Protein AF-A0A4U7D6E0-F1 (afdb_monomer_lite)

Structure (mmCIF, N/CA/C/O backbone):
data_AF-A0A4U7D6E0-F1
#
_entry.id   AF-A0A4U7D6E0-F1
#
loop_
_atom_site.group_PDB
_atom_site.id
_atom_site.type_symbol
_atom_site.label_atom_id
_atom_site.label_alt_id
_atom_site.label_comp_id
_atom_site.label_asym_id
_atom_site.label_entity_id
_atom_site.label_seq_id
_atom_site.pdbx_PDB_ins_code
_atom_site.Cartn_x
_atom_site.Cartn_y
_atom_site.Cartn_z
_atom_site.occupancy
_atom_site.B_iso_or_equiv
_atom_site.auth_seq_id
_atom_site.auth_comp_id
_atom_site.auth_asym_id
_atom_site.auth_atom_id
_atom_site.pdbx_PDB_model_num
ATOM 1 N N . ILE A 1 1 ? -23.716 -15.399 5.742 1.00 67.38 1 ILE A N 1
ATOM 2 C CA . ILE A 1 1 ? -23.618 -14.531 6.941 1.00 67.38 1 ILE A CA 1
ATOM 3 C C . ILE A 1 1 ? -23.333 -13.125 6.434 1.00 67.38 1 ILE A C 1
ATOM 5 O O . ILE A 1 1 ? -22.378 -12.978 5.683 1.00 67.38 1 ILE A O 1
ATOM 9 N N . THR A 1 2 ? -24.168 -12.139 6.765 1.00 77.75 2 THR A N 1
ATOM 10 C CA . THR A 1 2 ? -23.969 -10.739 6.346 1.00 77.75 2 THR A CA 1
ATOM 11 C C . THR A 1 2 ? -23.309 -9.969 7.493 1.00 77.75 2 THR A C 1
ATOM 13 O O . THR A 1 2 ? -23.767 -10.114 8.629 1.00 77.75 2 THR A O 1
ATOM 16 N N . PRO A 1 3 ? -22.239 -9.191 7.249 1.00 83.38 3 PRO A N 1
ATOM 17 C CA . PRO A 1 3 ? -21.612 -8.382 8.292 1.00 83.38 3 PRO A CA 1
ATOM 18 C C . PRO A 1 3 ? -22.575 -7.312 8.829 1.00 83.38 3 PRO A C 1
ATOM 20 O O . PRO A 1 3 ? -23.486 -6.867 8.131 1.00 83.38 3 PRO A O 1
ATOM 23 N N . SER A 1 4 ? -22.383 -6.897 10.084 1.00 89.88 4 SER A N 1
ATOM 24 C CA . SER A 1 4 ? -23.201 -5.850 10.703 1.00 89.88 4 SER A CA 1
ATOM 25 C C . SER A 1 4 ? -22.846 -4.465 10.152 1.00 89.88 4 SER A C 1
ATOM 27 O O . SER A 1 4 ? -21.683 -4.183 9.865 1.00 89.88 4 SER A O 1
ATOM 29 N N . GLN A 1 5 ? -23.835 -3.570 10.054 1.00 85.50 5 GLN A N 1
ATOM 30 C CA . GLN A 1 5 ? -23.622 -2.193 9.576 1.00 85.50 5 GLN A CA 1
ATOM 31 C C . GLN A 1 5 ? -22.589 -1.446 10.426 1.00 85.50 5 GLN A C 1
ATOM 33 O O . GLN A 1 5 ? -21.661 -0.862 9.885 1.00 85.50 5 GLN A O 1
ATOM 38 N N . ARG A 1 6 ? -22.643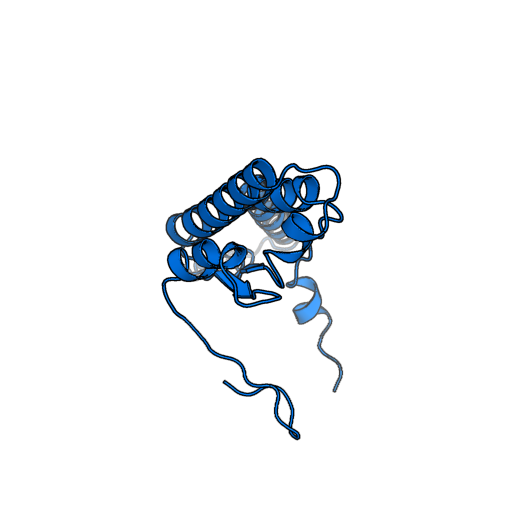 -1.611 11.754 1.00 82.38 6 ARG A N 1
ATOM 39 C CA . ARG A 1 6 ? -21.665 -1.026 12.683 1.00 82.38 6 ARG A CA 1
ATOM 40 C C . ARG A 1 6 ? -20.216 -1.441 12.391 1.00 82.38 6 ARG A C 1
ATOM 42 O O . ARG A 1 6 ? -19.300 -0.683 12.692 1.00 82.38 6 ARG A O 1
ATOM 49 N N . LEU A 1 7 ? -19.990 -2.650 11.869 1.00 84.62 7 LEU A N 1
ATOM 50 C CA . LEU A 1 7 ? -18.653 -3.089 11.466 1.00 84.62 7 LEU A CA 1
ATOM 51 C C . LEU A 1 7 ? -18.224 -2.401 10.168 1.00 84.62 7 LEU A C 1
ATOM 53 O O . LEU A 1 7 ? -17.089 -1.945 10.082 1.00 84.62 7 LEU A O 1
ATOM 57 N N . LEU A 1 8 ? -19.127 -2.297 9.191 1.00 87.00 8 LEU A N 1
ATOM 58 C CA . LEU A 1 8 ? -18.854 -1.638 7.913 1.00 87.00 8 LEU A CA 1
ATOM 59 C C . LEU A 1 8 ? -18.611 -0.132 8.071 1.00 87.00 8 LEU A C 1
ATOM 61 O O . LEU A 1 8 ? -17.707 0.393 7.432 1.00 87.00 8 LEU A O 1
ATOM 65 N N . ASP A 1 9 ? -19.334 0.540 8.970 1.00 85.94 9 ASP A N 1
ATOM 66 C CA . ASP A 1 9 ? -19.191 1.983 9.226 1.00 85.94 9 ASP A CA 1
ATOM 67 C C . ASP A 1 9 ? -17.802 2.374 9.761 1.00 85.94 9 ASP A C 1
ATOM 69 O O . ASP A 1 9 ? -17.406 3.536 9.691 1.00 85.94 9 ASP A O 1
ATOM 73 N N . ARG A 1 10 ? -17.047 1.403 10.290 1.00 85.25 10 ARG A N 1
ATOM 74 C CA . ARG A 1 10 ? -15.670 1.590 10.773 1.00 85.25 10 ARG A CA 1
ATOM 75 C C . ARG A 1 10 ? -14.618 1.382 9.680 1.00 85.25 10 ARG A C 1
ATOM 77 O O . ARG A 1 10 ? -13.437 1.606 9.936 1.00 85.25 10 ARG A O 1
ATOM 84 N N . ILE A 1 11 ? -15.017 0.925 8.491 1.00 90.31 11 ILE A N 1
ATOM 85 C CA . ILE A 1 11 ? -14.119 0.711 7.356 1.00 90.31 11 ILE A CA 1
ATOM 86 C C . ILE A 1 11 ? -14.165 1.955 6.476 1.00 90.31 11 ILE A C 1
ATOM 88 O O . ILE A 1 11 ? -15.122 2.197 5.742 1.00 90.31 11 ILE A O 1
ATOM 92 N N . HIS A 1 12 ? -13.096 2.738 6.530 1.00 91.50 12 HIS A N 1
ATOM 93 C CA . HIS A 1 12 ? -12.924 3.893 5.661 1.00 91.50 12 HIS A CA 1
ATOM 94 C C . HIS A 1 12 ? -12.143 3.486 4.412 1.00 91.50 12 HIS A C 1
ATOM 96 O O . HIS A 1 12 ? -11.071 2.892 4.508 1.00 91.50 12 HIS A O 1
ATOM 102 N N . VAL A 1 13 ? -12.685 3.809 3.237 1.00 94.00 13 VAL A N 1
ATOM 103 C CA . VAL A 1 13 ? -12.070 3.487 1.945 1.00 94.00 13 VAL A CA 1
ATOM 104 C C . VAL A 1 13 ? -11.724 4.778 1.218 1.00 94.00 13 VAL A C 1
ATOM 106 O O . VAL A 1 13 ? -12.581 5.637 1.021 1.00 94.00 13 VAL A O 1
ATOM 109 N N . ALA A 1 14 ? -10.474 4.879 0.778 1.00 94.81 14 ALA A N 1
ATOM 110 C CA . ALA A 1 14 ? -10.014 5.882 -0.170 1.00 94.81 14 ALA A CA 1
ATOM 111 C C . ALA A 1 14 ? -9.500 5.176 -1.429 1.00 94.81 14 ALA A C 1
ATOM 113 O O . ALA A 1 14 ? -8.983 4.061 -1.359 1.00 94.81 14 ALA A O 1
ATOM 114 N N . ARG A 1 15 ? -9.646 5.816 -2.591 1.00 93.75 15 ARG A N 1
ATOM 115 C CA . ARG A 1 15 ? -9.185 5.267 -3.869 1.00 93.75 15 ARG A CA 1
ATOM 116 C C . ARG A 1 15 ? -8.538 6.356 -4.711 1.00 93.75 15 ARG A C 1
ATOM 118 O O . ARG A 1 15 ? -9.167 7.373 -4.983 1.00 93.75 15 ARG A O 1
ATOM 125 N N . GLY A 1 16 ? -7.314 6.097 -5.163 1.00 92.06 16 GLY A N 1
ATOM 126 C CA . GLY A 1 16 ? -6.694 6.824 -6.266 1.00 92.06 16 GLY A CA 1
ATOM 127 C C . GLY A 1 16 ? -6.885 6.068 -7.578 1.00 92.06 16 GLY A C 1
ATOM 128 O O . GLY A 1 16 ? -6.757 4.845 -7.607 1.00 92.06 16 GLY A O 1
ATOM 129 N N . PHE A 1 17 ? -7.207 6.786 -8.651 1.00 92.38 17 PHE A N 1
ATOM 130 C CA . PHE A 1 17 ? -7.277 6.255 -10.017 1.00 92.38 17 PHE A CA 1
ATOM 131 C C . PHE A 1 17 ? -6.014 6.556 -10.835 1.00 92.38 17 PHE A C 1
ATOM 133 O O . PHE A 1 17 ? -5.905 6.098 -11.965 1.00 92.38 17 PHE A O 1
ATOM 140 N N . THR A 1 18 ? -5.088 7.332 -10.271 1.00 94.00 18 THR A N 1
ATOM 141 C CA . THR A 1 18 ? -3.762 7.618 -10.829 1.00 94.00 18 THR A CA 1
ATOM 142 C C . THR A 1 18 ? -2.715 7.529 -9.726 1.00 94.00 18 THR A C 1
ATOM 144 O O . THR A 1 18 ? -3.052 7.590 -8.534 1.00 94.00 18 THR A O 1
ATOM 147 N N . ALA A 1 19 ? -1.438 7.458 -10.102 1.00 95.38 19 ALA A N 1
ATOM 148 C CA . ALA A 1 19 ? -0.332 7.457 -9.148 1.00 95.38 19 ALA A CA 1
ATOM 149 C C . ALA A 1 19 ? -0.351 8.696 -8.232 1.00 95.38 19 ALA A C 1
ATOM 151 O O . ALA A 1 19 ? -0.179 8.587 -7.017 1.00 95.38 19 ALA A O 1
ATOM 152 N N . TYR A 1 20 ? -0.646 9.875 -8.790 1.00 95.25 20 TYR A N 1
ATOM 153 C CA . TYR A 1 20 ? -0.755 11.118 -8.023 1.00 95.25 20 TYR A CA 1
ATOM 154 C C . TYR A 1 20 ? -1.938 11.126 -7.056 1.00 95.25 20 TYR A C 1
ATOM 156 O O . TYR A 1 20 ? -1.803 11.602 -5.931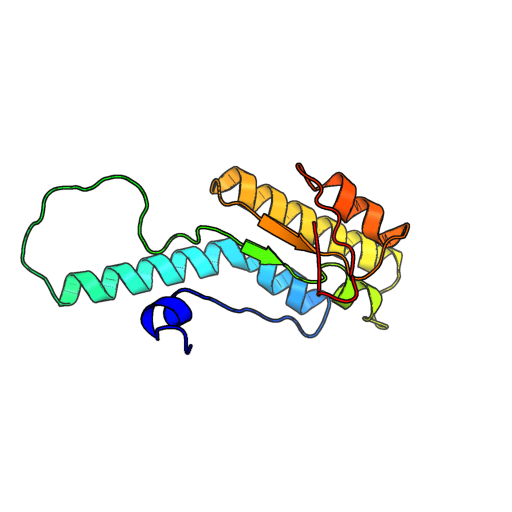 1.00 95.25 20 TYR A O 1
ATOM 164 N N . GLN A 1 21 ? -3.094 10.597 -7.465 1.00 95.50 21 GLN A N 1
ATOM 165 C CA . GLN A 1 21 ? -4.253 10.502 -6.575 1.00 95.50 21 GLN A CA 1
ATOM 166 C C . GLN A 1 21 ? -4.005 9.505 -5.442 1.00 95.50 21 GLN A C 1
ATOM 168 O O . GLN A 1 21 ? -4.404 9.761 -4.309 1.00 95.50 21 GLN A O 1
ATOM 173 N N . HIS A 1 22 ? -3.326 8.392 -5.729 1.00 96.44 22 HIS A N 1
ATOM 174 C CA . HIS A 1 22 ? -2.938 7.428 -4.706 1.00 96.44 22 HIS A CA 1
ATOM 175 C C . HIS A 1 22 ? -1.933 8.037 -3.716 1.00 96.44 22 HIS A C 1
ATOM 177 O O . HIS A 1 22 ? -2.165 7.992 -2.508 1.00 96.44 22 HIS A O 1
ATOM 183 N N . TYR A 1 23 ? -0.884 8.706 -4.213 1.00 97.12 23 TYR A N 1
ATOM 184 C CA . TYR A 1 23 ? 0.045 9.467 -3.373 1.00 97.12 23 TYR A CA 1
ATOM 185 C C . TYR A 1 23 ? -0.695 10.499 -2.509 1.00 97.12 23 TYR A C 1
ATOM 187 O O . TYR A 1 23 ? -0.487 10.550 -1.300 1.00 97.12 23 TYR A O 1
ATOM 195 N N . GLY A 1 24 ? -1.602 11.278 -3.106 1.00 97.12 24 GLY A N 1
ATOM 196 C CA . GLY A 1 24 ? -2.390 12.285 -2.398 1.00 97.12 24 GLY A CA 1
ATOM 197 C C . GLY A 1 24 ? -3.309 11.697 -1.324 1.00 97.12 24 GLY A C 1
ATOM 198 O O . GLY A 1 24 ? -3.461 12.301 -0.266 1.00 97.12 24 GLY A O 1
ATOM 199 N N . ALA A 1 25 ? -3.896 10.518 -1.546 1.00 96.12 25 ALA A N 1
ATOM 200 C CA . ALA A 1 25 ? -4.698 9.835 -0.531 1.00 96.12 25 ALA A CA 1
ATOM 201 C C . ALA A 1 25 ? -3.856 9.446 0.697 1.00 96.12 25 ALA A C 1
ATOM 203 O O . ALA A 1 25 ? -4.310 9.611 1.827 1.00 96.12 25 ALA A O 1
ATOM 204 N N . VAL A 1 26 ? -2.620 8.984 0.478 1.00 96.62 26 VAL A N 1
ATOM 205 C CA . VAL A 1 26 ? -1.685 8.628 1.556 1.00 96.62 26 VAL A CA 1
ATOM 206 C C . VAL A 1 26 ? -1.137 9.867 2.267 1.00 96.62 26 VAL A C 1
ATOM 208 O O . VAL A 1 26 ? -1.100 9.898 3.493 1.00 96.62 26 VAL A O 1
ATOM 211 N N . ASP A 1 27 ? -0.748 10.910 1.533 1.00 96.88 27 ASP A N 1
ATOM 212 C CA . ASP A 1 27 ? -0.209 12.145 2.124 1.00 96.88 27 ASP A CA 1
ATOM 213 C C . ASP A 1 27 ? -1.257 12.870 2.995 1.00 96.88 27 ASP A C 1
ATOM 215 O O . ASP A 1 27 ? -0.928 13.422 4.042 1.00 96.88 27 ASP A O 1
ATOM 219 N N . ASN A 1 28 ? -2.542 12.776 2.630 1.00 95.38 28 ASN A N 1
ATOM 220 C CA . ASN A 1 28 ? -3.661 13.330 3.403 1.00 95.38 28 ASN A CA 1
ATOM 221 C C . ASN A 1 28 ? -4.191 12.404 4.514 1.00 95.38 28 ASN A C 1
ATOM 223 O O . ASN A 1 28 ? -5.152 12.771 5.205 1.00 95.38 28 ASN A O 1
ATOM 227 N N . LEU A 1 29 ? -3.604 11.217 4.703 1.00 93.38 29 LEU A N 1
ATOM 228 C CA . LEU A 1 29 ? -4.065 10.233 5.685 1.00 93.38 29 LEU A CA 1
ATOM 229 C C . LEU A 1 29 ? -4.130 10.797 7.119 1.00 93.38 29 LEU A C 1
ATOM 231 O O . LEU A 1 29 ? -5.194 10.667 7.732 1.00 93.38 29 LEU A O 1
ATOM 235 N N . PRO A 1 30 ? -3.093 11.486 7.653 1.00 92.88 30 PRO A N 1
ATOM 236 C CA . PRO A 1 30 ? -3.147 12.045 9.007 1.00 92.88 30 PRO A CA 1
ATOM 237 C C . PRO A 1 30 ? -4.310 13.019 9.194 1.00 92.88 30 PRO A C 1
ATOM 239 O O . PRO A 1 30 ? -5.069 12.926 10.158 1.00 92.88 30 PRO A O 1
ATOM 242 N N . THR A 1 31 ? -4.485 13.935 8.241 1.00 93.19 31 THR A N 1
ATOM 243 C CA . THR A 1 31 ? -5.545 14.947 8.272 1.00 93.19 31 THR A CA 1
ATOM 244 C C . THR A 1 31 ? -6.925 14.300 8.254 1.00 93.19 31 THR A C 1
ATOM 246 O O . THR A 1 31 ? -7.783 14.651 9.063 1.00 93.19 31 THR A O 1
ATOM 249 N N . THR A 1 32 ? -7.128 13.323 7.370 1.00 91.44 32 THR A N 1
ATOM 250 C CA . THR A 1 32 ? -8.419 12.646 7.192 1.00 91.44 32 THR A CA 1
ATOM 251 C C . THR A 1 32 ? -8.805 11.830 8.427 1.00 91.44 32 THR A C 1
ATOM 253 O O . THR A 1 32 ? -9.955 11.880 8.863 1.00 91.44 32 THR A O 1
ATOM 256 N N . VAL A 1 33 ? -7.846 11.123 9.033 1.00 90.56 33 VAL A N 1
ATOM 257 C CA . VAL A 1 33 ? -8.067 10.361 10.273 1.00 90.56 33 VAL A CA 1
ATOM 258 C C . VAL A 1 33 ? -8.368 11.294 11.446 1.00 90.56 33 VAL A C 1
ATOM 260 O O . VAL A 1 33 ? -9.319 11.069 12.187 1.00 90.56 33 VAL A O 1
ATOM 263 N N . ASN A 1 34 ? -7.634 12.397 11.592 1.00 89.62 34 ASN A N 1
ATOM 264 C CA . ASN A 1 34 ? -7.925 13.368 12.650 1.00 89.62 34 ASN A CA 1
ATOM 265 C C . ASN A 1 34 ? -9.334 13.968 12.506 1.00 89.62 34 ASN A C 1
ATOM 267 O O . ASN A 1 34 ? -10.049 14.123 13.496 1.00 89.62 34 ASN A O 1
ATOM 271 N N . GLN A 1 35 ? -9.767 14.254 11.276 1.00 89.12 35 GLN A N 1
ATOM 272 C CA . GLN A 1 35 ? -11.122 14.733 11.002 1.00 89.12 35 GLN A CA 1
ATOM 273 C C . GLN A 1 35 ? -12.197 13.681 11.317 1.00 89.12 35 GLN A C 1
ATOM 275 O O . GLN A 1 35 ? -13.248 14.034 11.858 1.00 89.12 35 GLN A O 1
ATOM 280 N N . SER A 1 36 ? -11.965 12.397 11.015 1.00 85.94 36 SER A N 1
ATOM 281 C CA . SER A 1 36 ? -12.927 11.332 11.336 1.00 85.94 36 SER A CA 1
ATOM 282 C C . SER A 1 36 ? -13.062 11.117 12.846 1.00 85.94 36 SER A C 1
ATOM 284 O O . SER A 1 36 ? -14.183 10.945 13.340 1.00 85.94 36 SER A O 1
ATOM 286 N N . ILE A 1 37 ? -11.953 11.217 13.587 1.00 85.62 37 ILE A N 1
ATOM 287 C CA . ILE A 1 37 ? -11.936 11.188 15.053 1.00 85.62 37 ILE A CA 1
ATOM 288 C C . ILE A 1 37 ? -12.770 12.347 15.610 1.00 85.62 37 ILE A C 1
ATOM 290 O O . ILE A 1 37 ? -13.710 12.104 16.366 1.00 85.62 37 ILE A O 1
ATOM 294 N N . GLN A 1 38 ? -12.499 13.583 15.178 1.00 85.31 38 GLN A N 1
ATOM 295 C CA . GLN A 1 38 ? -13.216 14.782 15.639 1.00 85.31 38 GLN A CA 1
ATOM 296 C C . GLN A 1 38 ? -14.718 14.738 15.333 1.00 85.31 38 GLN A C 1
ATOM 298 O O . GLN A 1 38 ? -15.546 15.107 16.166 1.00 85.31 38 GLN A O 1
ATOM 303 N N . LYS A 1 39 ? -15.099 14.269 14.139 1.00 82.62 39 LYS A N 1
ATOM 304 C CA . LYS A 1 39 ? -16.512 14.132 13.765 1.00 82.62 39 LYS A CA 1
ATOM 305 C C . LYS A 1 39 ? -17.229 13.118 14.657 1.00 82.62 39 LYS A C 1
ATOM 307 O O . LYS A 1 39 ? -18.384 13.330 15.015 1.00 82.62 39 LYS A O 1
ATOM 312 N N . SER A 1 40 ? -16.553 12.033 15.020 1.00 77.38 40 SER A N 1
ATOM 313 C CA . SER A 1 40 ? -17.144 10.968 15.830 1.00 77.38 40 SER A CA 1
ATOM 314 C C . SER A 1 40 ? -17.273 11.352 17.311 1.00 77.38 40 SER A C 1
ATOM 316 O O . SER A 1 40 ? -18.270 11.004 17.949 1.00 77.38 40 SER A O 1
ATOM 318 N N . THR A 1 41 ? -16.336 12.143 17.848 1.00 75.50 41 THR A N 1
ATOM 319 C CA . THR A 1 41 ? -16.444 12.688 19.212 1.00 75.50 41 THR A CA 1
ATOM 320 C C . THR A 1 41 ? -17.551 13.743 19.318 1.00 75.50 41 THR A C 1
ATOM 322 O O . THR A 1 41 ? -18.356 13.683 20.245 1.00 75.50 41 THR A O 1
ATOM 325 N N . ALA A 1 42 ? -17.695 14.630 18.325 1.00 73.75 42 ALA A N 1
ATOM 326 C CA . ALA A 1 42 ? -18.732 15.673 18.317 1.00 73.75 42 ALA A CA 1
ATOM 327 C C . ALA A 1 42 ? -20.178 15.126 18.281 1.00 73.75 42 ALA A C 1
ATOM 329 O O . ALA A 1 42 ? -21.091 15.716 18.865 1.00 73.75 42 ALA A O 1
ATOM 330 N N . VAL A 1 43 ? -20.406 13.984 17.620 1.00 63.41 43 VAL A N 1
ATOM 331 C CA . VAL A 1 43 ? -21.717 13.299 17.609 1.00 63.41 43 VAL A CA 1
ATOM 332 C C . VAL A 1 43 ? -22.054 12.705 18.981 1.00 63.41 43 VAL A C 1
ATOM 334 O O . VAL A 1 43 ? -23.222 12.625 19.351 1.00 63.41 43 VAL A O 1
ATOM 337 N N . THR A 1 44 ? -21.042 12.323 19.760 1.00 60.75 44 THR A N 1
ATOM 338 C CA . THR A 1 44 ? -21.241 11.713 21.081 1.00 60.75 44 THR A CA 1
ATOM 339 C C . THR A 1 44 ? -21.587 12.771 22.139 1.00 60.75 44 THR A C 1
ATOM 341 O O . THR A 1 44 ? -22.495 12.556 22.943 1.00 60.75 44 THR A O 1
ATOM 344 N N . ASP A 1 45 ? -20.958 13.952 22.082 1.00 58.94 45 ASP A N 1
ATOM 345 C CA . ASP A 1 45 ? -21.173 15.042 23.052 1.00 58.94 45 ASP A CA 1
ATOM 346 C C . ASP A 1 45 ? -22.580 15.661 23.000 1.00 58.94 45 ASP A C 1
ATOM 348 O O . ASP A 1 45 ? -23.091 16.151 24.008 1.00 58.94 45 ASP A O 1
ATOM 352 N N . THR A 1 46 ? -23.259 15.608 21.851 1.00 58.38 46 THR A N 1
ATOM 353 C CA . THR A 1 46 ? -24.626 16.145 21.712 1.00 58.38 46 THR A CA 1
ATOM 354 C C . THR A 1 46 ? -25.710 15.215 22.267 1.00 58.38 46 THR A C 1
ATOM 356 O O . THR A 1 46 ? -26.834 15.666 22.488 1.00 58.38 46 THR A O 1
ATOM 359 N N . SER A 1 47 ? -25.388 13.946 22.553 1.00 57.00 47 SER A N 1
ATOM 360 C CA . SER A 1 47 ? -26.362 12.929 22.975 1.00 57.00 47 SER A CA 1
ATOM 361 C C . SER A 1 47 ? -26.253 12.494 24.446 1.00 57.00 47 SER A C 1
ATOM 363 O O . SER A 1 47 ? -27.074 11.688 24.884 1.00 57.00 47 SER A O 1
ATOM 365 N N . GLY A 1 48 ? -25.291 12.991 25.234 1.00 47.88 48 GLY A N 1
ATOM 366 C CA . GLY A 1 48 ? -25.016 12.412 26.554 1.00 47.88 48 GLY A CA 1
ATOM 367 C C . GLY A 1 48 ? -24.458 13.376 27.592 1.00 47.88 48 GLY A C 1
ATOM 368 O O . GLY A 1 48 ? -23.276 13.337 27.911 1.00 47.88 48 GLY A O 1
ATOM 369 N N . ARG A 1 49 ? -25.330 14.149 28.251 1.00 51.38 49 ARG A N 1
ATOM 370 C CA . ARG A 1 49 ? -25.043 14.649 29.604 1.00 51.38 49 ARG A CA 1
ATOM 371 C C . ARG A 1 49 ? -25.180 13.487 30.594 1.00 51.38 49 ARG A C 1
ATOM 373 O O . ARG A 1 49 ? -26.147 13.425 31.343 1.00 51.38 49 ARG A O 1
ATOM 380 N N . GLN A 1 50 ? -24.226 12.560 30.590 1.00 46.25 50 GLN A N 1
ATOM 381 C CA . GLN A 1 50 ? -24.044 11.613 31.686 1.00 46.25 50 GLN A CA 1
ATOM 382 C C . GLN A 1 50 ? -22.568 11.235 31.785 1.00 46.25 50 GLN A C 1
ATOM 384 O O . GLN A 1 50 ? -22.032 10.504 30.960 1.00 46.25 50 GLN A O 1
ATOM 389 N N . SER A 1 51 ? -21.909 11.799 32.797 1.00 57.81 51 SER A N 1
ATOM 390 C CA . SER A 1 51 ? -20.533 11.501 33.168 1.00 57.81 51 SER A CA 1
ATOM 391 C C . SER A 1 51 ? -20.364 10.000 33.390 1.00 57.81 51 SER A C 1
ATOM 393 O O . SER A 1 51 ? -20.940 9.443 34.324 1.00 57.81 51 SER A O 1
ATOM 395 N N . THR A 1 52 ? -19.541 9.355 32.570 1.00 41.56 52 THR A N 1
ATOM 396 C CA . THR A 1 52 ? -18.981 8.043 32.886 1.00 41.56 52 THR A CA 1
ATOM 397 C C . THR A 1 52 ? -17.470 8.143 32.874 1.00 41.56 52 THR A C 1
ATOM 399 O O . THR A 1 52 ? -16.857 8.526 31.881 1.00 41.56 52 THR A O 1
ATOM 402 N N . VAL A 1 53 ? -16.931 7.831 34.046 1.00 43.75 53 VAL A N 1
ATOM 403 C CA . VAL A 1 53 ? -15.535 7.631 34.413 1.00 43.75 53 VAL A CA 1
ATOM 404 C C . VAL A 1 53 ? -14.710 7.043 33.263 1.00 43.75 53 VAL A C 1
ATOM 406 O O . VAL A 1 53 ? -15.111 6.069 32.627 1.00 43.75 53 VAL A O 1
ATOM 409 N N . GLN A 1 54 ? -13.561 7.682 33.041 1.00 46.97 54 GLN A N 1
ATOM 410 C CA . GLN A 1 54 ? -12.452 7.306 32.169 1.00 46.97 54 GLN A CA 1
ATOM 411 C C . GLN A 1 54 ? -12.286 5.788 32.018 1.00 46.97 54 GLN A C 1
ATOM 413 O O . GLN A 1 54 ? -11.939 5.092 32.968 1.00 46.97 54 GLN A O 1
ATOM 418 N N . ASN A 1 55 ? -12.454 5.303 30.790 1.00 38.38 55 ASN A N 1
ATOM 419 C CA . ASN A 1 55 ? -11.733 4.129 30.322 1.00 38.38 55 ASN A CA 1
ATOM 420 C C . ASN A 1 55 ? -10.704 4.657 29.319 1.00 38.38 55 ASN A C 1
ATOM 422 O O . ASN A 1 55 ? -10.958 4.769 28.120 1.00 38.38 55 ASN A O 1
ATOM 426 N N . GLU A 1 56 ? -9.591 5.141 29.864 1.00 49.31 56 GLU 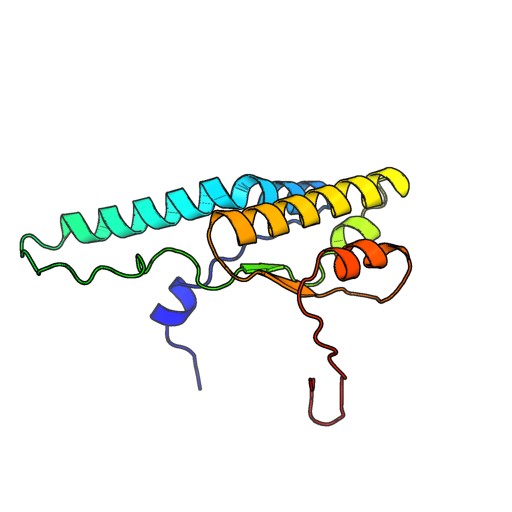A N 1
ATOM 427 C CA . GLU A 1 56 ? -8.397 5.471 29.099 1.00 49.31 56 GLU A CA 1
ATOM 428 C C . GLU A 1 56 ? -7.859 4.160 28.529 1.00 49.31 56 GLU A C 1
ATOM 430 O O . GLU A 1 56 ? -7.479 3.276 29.292 1.00 49.31 56 GLU A O 1
ATOM 435 N N . ASN A 1 57 ? -7.955 4.000 27.207 1.00 41.78 57 ASN A N 1
ATOM 436 C CA . ASN A 1 57 ? -6.958 3.391 26.317 1.00 41.78 57 ASN A CA 1
ATOM 437 C C . ASN A 1 57 ? -7.635 3.056 24.975 1.00 41.78 57 ASN A C 1
ATOM 439 O O . ASN A 1 57 ? -8.426 2.123 24.877 1.00 41.78 57 ASN A O 1
ATOM 443 N N . SER A 1 58 ? -7.276 3.817 23.935 1.00 49.09 58 SER A N 1
ATOM 444 C CA . SER A 1 58 ? -7.792 3.781 22.555 1.00 49.09 58 SER A CA 1
ATOM 445 C C . SER A 1 58 ? -9.100 4.553 22.331 1.00 49.09 58 SER A C 1
ATOM 447 O O . SER A 1 58 ? -10.202 4.086 22.617 1.00 49.09 58 SER A O 1
ATOM 449 N N . SER A 1 59 ? -8.987 5.761 21.766 1.00 54.84 59 SER A N 1
ATOM 450 C CA . SER A 1 59 ? -10.133 6.440 21.162 1.00 54.84 59 SER A CA 1
ATOM 451 C C . SER A 1 59 ? -10.726 5.502 20.100 1.00 54.84 59 SER A C 1
ATOM 453 O O . SER A 1 59 ? -10.005 5.143 19.169 1.00 54.84 59 SER A O 1
ATOM 455 N N . PRO A 1 60 ? -12.015 5.118 20.163 1.00 60.91 60 PRO A N 1
ATOM 456 C CA . PRO A 1 60 ? -12.626 4.125 19.263 1.00 60.91 60 PRO A CA 1
ATOM 457 C C . PRO A 1 60 ? -12.662 4.534 17.775 1.00 60.91 60 PRO A C 1
ATOM 459 O O . PRO A 1 60 ? -13.252 3.834 16.948 1.00 60.91 60 PRO A O 1
ATOM 462 N N . HIS A 1 61 ? -12.052 5.671 17.443 1.00 68.12 61 HIS A N 1
ATOM 463 C CA . HIS A 1 61 ? -12.042 6.318 16.141 1.00 68.12 61 HIS A CA 1
ATOM 464 C C . HIS A 1 61 ? -10.647 6.366 15.499 1.00 68.12 61 HIS A C 1
ATOM 466 O O . HIS A 1 61 ? -10.551 6.700 14.321 1.00 68.12 61 HIS A O 1
ATOM 472 N N . THR A 1 62 ? -9.581 6.015 16.229 1.00 81.75 62 THR A N 1
ATOM 473 C CA . THR A 1 62 ? -8.263 5.801 15.617 1.00 81.75 62 THR A CA 1
ATOM 474 C C . THR A 1 62 ? -8.281 4.451 14.894 1.00 81.75 62 THR A C 1
ATOM 476 O O . THR A 1 62 ? -8.730 3.459 15.480 1.00 81.75 62 THR A O 1
ATOM 479 N N . PRO A 1 63 ? -7.851 4.372 13.621 1.00 90.50 63 PRO A N 1
ATOM 480 C CA . PRO A 1 63 ? -7.834 3.110 12.897 1.00 90.50 63 PRO A CA 1
ATOM 481 C C . PRO A 1 63 ? -6.879 2.128 13.578 1.00 90.50 63 PRO A C 1
ATOM 483 O O . PRO A 1 63 ? -5.762 2.482 13.933 1.00 90.50 63 PRO A O 1
ATOM 486 N N . SER A 1 64 ? -7.307 0.876 13.728 1.00 92.81 64 SER A N 1
ATOM 487 C CA . SER A 1 64 ? -6.453 -0.194 14.258 1.00 92.81 64 SER A CA 1
ATOM 488 C C . SER A 1 64 ? -5.558 -0.835 13.193 1.00 92.81 64 SER A C 1
ATOM 490 O O . SER A 1 64 ? -4.749 -1.691 13.525 1.00 92.81 64 SER A O 1
ATOM 492 N N . LEU A 1 65 ? -5.769 -0.507 11.915 1.00 94.88 65 LEU A N 1
ATOM 493 C CA . LEU A 1 65 ? -5.033 -1.034 10.768 1.00 94.88 65 LEU A CA 1
ATOM 494 C C . LEU A 1 65 ? -5.248 -0.113 9.564 1.00 94.88 65 LEU A C 1
ATOM 496 O O . LEU A 1 65 ? -6.382 0.270 9.272 1.00 94.88 65 LEU A O 1
ATOM 500 N N . ILE A 1 66 ? -4.177 0.169 8.831 1.00 96.56 66 ILE A N 1
ATOM 501 C CA . ILE A 1 66 ? -4.237 0.724 7.478 1.00 96.56 66 ILE A CA 1
ATOM 502 C C . ILE A 1 66 ? -3.924 -0.395 6.490 1.00 96.56 66 ILE A C 1
ATOM 504 O O . ILE A 1 66 ? -2.996 -1.171 6.701 1.00 96.56 66 ILE A O 1
ATOM 508 N N . VAL A 1 67 ? -4.683 -0.477 5.399 1.00 97.50 67 VAL A N 1
ATOM 509 C CA . VAL A 1 67 ? -4.426 -1.434 4.319 1.00 97.50 67 VAL A CA 1
ATOM 510 C C . VAL A 1 67 ? -4.210 -0.662 3.022 1.00 97.50 67 VAL A C 1
ATOM 512 O O . VAL A 1 67 ? -5.075 0.119 2.630 1.00 97.50 67 VAL A O 1
ATOM 515 N N . ALA A 1 68 ? -3.084 -0.899 2.348 1.00 97.19 68 ALA A N 1
ATOM 516 C CA . ALA A 1 68 ? -2.777 -0.373 1.018 1.00 97.19 68 ALA A CA 1
ATOM 517 C C . ALA A 1 68 ? -2.597 -1.543 0.029 1.00 97.19 68 ALA A C 1
ATOM 519 O O . ALA A 1 68 ? -1.484 -2.050 -0.154 1.00 97.19 68 ALA A O 1
ATOM 520 N N . PRO A 1 69 ? -3.698 -2.030 -0.575 1.00 96.19 69 PRO A N 1
ATOM 521 C CA . PRO A 1 69 ? -3.647 -3.147 -1.506 1.00 96.19 69 PRO A CA 1
ATOM 522 C C . PRO A 1 69 ? -2.953 -2.758 -2.811 1.00 96.19 69 PRO A C 1
ATOM 524 O O . PRO A 1 69 ? -3.235 -1.690 -3.351 1.00 96.19 69 PRO A O 1
ATOM 527 N N . ALA A 1 70 ? -2.128 -3.660 -3.347 1.00 95.62 70 ALA A N 1
ATOM 528 C CA . ALA A 1 70 ? -1.446 -3.515 -4.633 1.00 95.62 70 ALA A CA 1
ATOM 529 C C . ALA A 1 70 ? -0.800 -2.127 -4.784 1.00 95.62 70 ALA A C 1
ATOM 531 O O . ALA A 1 70 ? -1.045 -1.413 -5.759 1.00 95.62 70 ALA A O 1
ATOM 532 N N . VAL A 1 71 ? -0.014 -1.736 -3.776 1.00 96.44 71 VAL A N 1
ATOM 533 C CA . VAL A 1 71 ? 0.511 -0.372 -3.599 1.00 96.44 71 VAL A CA 1
ATOM 534 C C . VAL A 1 71 ? 1.308 0.114 -4.814 1.00 96.44 71 VAL A C 1
ATOM 536 O O . VAL A 1 71 ? 1.381 1.306 -5.075 1.00 96.44 71 VAL A O 1
ATOM 539 N N . ASP A 1 72 ? 1.873 -0.803 -5.591 1.00 95.62 72 ASP A N 1
ATOM 540 C CA . ASP A 1 72 ? 2.657 -0.557 -6.794 1.00 95.62 72 ASP A CA 1
ATOM 541 C C . ASP A 1 72 ? 1.816 -0.335 -8.063 1.00 95.62 72 ASP A C 1
ATOM 543 O O . ASP A 1 72 ? 2.283 0.321 -8.994 1.00 95.62 72 ASP A O 1
ATOM 547 N N . ALA A 1 73 ? 0.577 -0.832 -8.113 1.00 94.94 73 ALA A N 1
ATOM 548 C CA . ALA A 1 73 ? -0.193 -0.957 -9.352 1.00 94.94 73 ALA A CA 1
ATOM 549 C C . ALA A 1 73 ? -0.435 0.383 -10.065 1.00 94.94 73 ALA A C 1
ATOM 551 O O . ALA A 1 73 ? -0.276 0.473 -11.284 1.00 94.94 73 ALA A O 1
ATOM 552 N N . GLN A 1 74 ? -0.783 1.433 -9.312 1.00 94.31 74 GLN A N 1
ATOM 553 C CA . GLN A 1 74 ? -1.046 2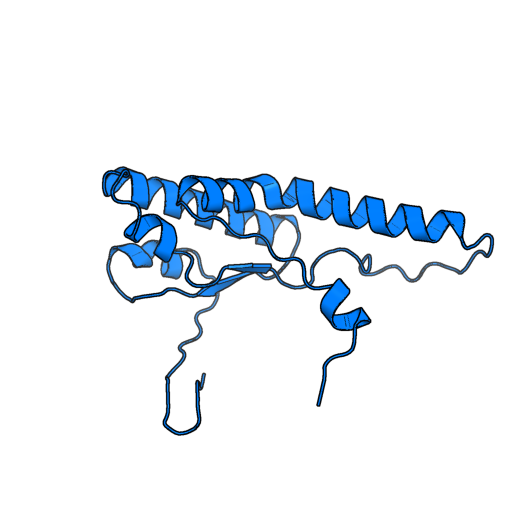.758 -9.886 1.00 94.31 74 GLN A CA 1
ATOM 554 C C . GLN A 1 74 ? 0.217 3.425 -10.432 1.00 94.31 74 GLN A C 1
ATOM 556 O O . GLN A 1 74 ? 0.125 4.206 -11.367 1.00 94.31 74 GLN A O 1
ATOM 561 N N . TYR A 1 75 ? 1.390 3.111 -9.881 1.00 94.88 75 TYR A N 1
ATOM 562 C CA . TYR A 1 75 ? 2.659 3.686 -10.332 1.00 94.88 75 TYR A CA 1
ATOM 563 C C . TYR A 1 75 ? 3.189 2.982 -11.580 1.00 94.88 75 TYR A C 1
ATOM 565 O O . TYR 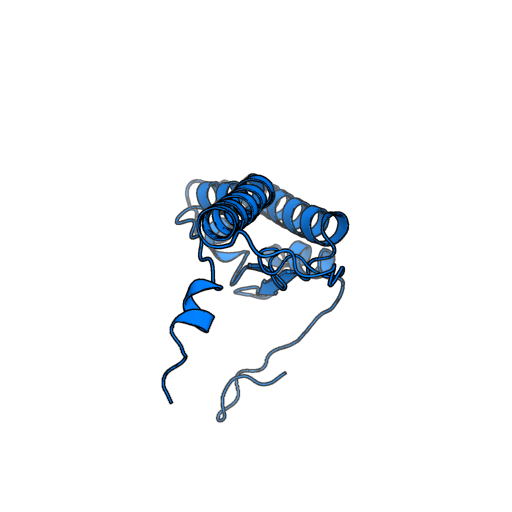A 1 75 ? 3.823 3.620 -12.409 1.00 94.88 75 TYR A O 1
ATOM 573 N N . ARG A 1 76 ? 2.894 1.685 -11.733 1.00 91.56 76 ARG A N 1
ATOM 574 C CA . ARG A 1 76 ? 3.243 0.909 -12.933 1.00 91.56 76 ARG A CA 1
ATOM 575 C C . ARG A 1 76 ? 2.369 1.226 -14.136 1.00 91.56 76 ARG A C 1
ATOM 577 O O . ARG A 1 76 ? 2.844 1.175 -15.258 1.00 91.56 76 ARG A O 1
ATOM 584 N N . SER A 1 77 ? 1.081 1.457 -13.890 1.00 87.31 77 SER A N 1
ATOM 585 C CA . SER A 1 77 ? 0.071 1.575 -14.951 1.00 87.31 77 SER A CA 1
ATOM 586 C C . SER A 1 77 ? -0.080 3.002 -15.480 1.00 87.31 77 SER A C 1
ATOM 588 O O . SER A 1 77 ? -0.893 3.242 -16.367 1.00 87.31 77 SER A O 1
ATOM 590 N N . ASP A 1 78 ? 0.619 3.969 -14.884 1.00 84.44 78 ASP A N 1
ATOM 591 C CA . ASP A 1 78 ? 0.508 5.371 -15.265 1.00 84.44 78 ASP A CA 1
ATOM 592 C C . ASP A 1 78 ? 1.487 5.685 -16.400 1.00 84.44 78 ASP A C 1
ATOM 594 O O . ASP A 1 78 ? 2.629 6.081 -16.170 1.00 84.44 78 ASP A O 1
ATOM 598 N N . ASP A 1 79 ? 1.006 5.540 -17.635 1.00 79.75 79 ASP A N 1
ATOM 599 C CA . ASP A 1 79 ? 1.770 5.812 -18.861 1.00 79.75 79 ASP A CA 1
ATOM 600 C C . ASP A 1 79 ? 2.238 7.277 -18.978 1.00 79.75 79 ASP A C 1
ATOM 602 O O . ASP A 1 79 ? 3.054 7.614 -19.840 1.00 79.75 79 ASP A O 1
ATOM 606 N N . THR A 1 80 ? 1.719 8.181 -18.135 1.00 83.00 80 THR A N 1
ATOM 607 C CA . THR A 1 80 ? 2.138 9.589 -18.113 1.00 83.00 80 THR A CA 1
ATOM 608 C C . THR A 1 80 ? 3.392 9.819 -17.270 1.00 83.00 80 THR A C 1
ATOM 610 O O . THR A 1 80 ? 4.067 10.844 -17.427 1.00 83.00 80 THR A O 1
ATOM 613 N N . LEU A 1 81 ? 3.738 8.871 -16.393 1.00 83.25 81 LEU A N 1
ATOM 614 C CA . LEU A 1 81 ? 4.940 8.922 -15.577 1.00 83.25 81 LEU A CA 1
ATOM 615 C C . LEU A 1 81 ? 6.125 8.306 -16.319 1.00 83.25 81 LEU A C 1
ATOM 617 O O . LEU A 1 81 ? 6.070 7.200 -16.843 1.00 83.25 81 LEU A O 1
ATOM 621 N N . ARG A 1 82 ? 7.264 9.000 -16.283 1.00 85.81 82 ARG A N 1
ATOM 622 C CA . ARG A 1 82 ? 8.545 8.352 -16.584 1.00 85.81 82 ARG A CA 1
ATOM 623 C C . ARG A 1 82 ? 8.875 7.361 -15.470 1.00 85.81 82 ARG A C 1
ATOM 625 O O . ARG A 1 82 ? 8.631 7.667 -14.306 1.00 85.81 82 ARG A O 1
ATOM 632 N N . GLU A 1 83 ? 9.512 6.250 -15.817 1.00 82.69 83 GLU A N 1
ATOM 633 C CA . GLU A 1 83 ? 9.872 5.157 -14.899 1.00 82.69 83 GLU A CA 1
ATOM 634 C C . GLU A 1 83 ? 10.536 5.644 -13.598 1.00 82.69 83 GLU A C 1
ATOM 636 O O . GLU A 1 83 ? 10.009 5.433 -12.510 1.00 82.69 83 GLU A O 1
ATOM 641 N N . GLN A 1 84 ? 11.601 6.443 -13.704 1.00 86.88 84 GLN A N 1
ATOM 642 C CA . GLN A 1 84 ? 12.316 7.021 -12.551 1.00 86.88 84 GLN A CA 1
ATOM 643 C C . GLN A 1 84 ? 11.411 7.864 -11.636 1.00 86.88 84 GLN A C 1
ATOM 645 O O . GLN A 1 84 ? 11.600 7.941 -10.419 1.00 86.88 84 GLN A O 1
ATOM 650 N N . HIS A 1 85 ? 10.428 8.545 -12.226 1.00 92.06 85 HIS A N 1
ATOM 651 C CA . HIS A 1 85 ? 9.481 9.374 -11.489 1.00 92.06 85 HIS A CA 1
ATOM 652 C C . HIS A 1 85 ? 8.392 8.523 -10.824 1.00 92.06 85 HIS A C 1
ATOM 654 O O . HIS A 1 85 ? 8.006 8.818 -9.693 1.00 92.06 85 HIS A O 1
ATOM 660 N N . ALA A 1 86 ? 7.962 7.430 -11.461 1.00 94.06 86 ALA A N 1
ATOM 661 C CA . ALA A 1 86 ? 7.081 6.433 -10.856 1.00 94.06 86 ALA A CA 1
ATOM 662 C C . ALA A 1 86 ? 7.730 5.764 -9.635 1.00 94.06 86 ALA A C 1
ATOM 664 O O . ALA A 1 86 ? 7.114 5.726 -8.568 1.00 94.06 86 ALA A O 1
ATOM 665 N N . GLU A 1 87 ? 8.989 5.333 -9.753 1.00 94.06 87 GLU A N 1
ATOM 666 C CA . GLU A 1 87 ? 9.778 4.782 -8.642 1.00 94.06 87 GLU A CA 1
ATOM 667 C C . GLU A 1 87 ? 9.912 5.787 -7.494 1.00 94.06 87 GLU A C 1
ATOM 669 O O . GLU A 1 87 ? 9.623 5.476 -6.338 1.00 94.06 87 GLU A O 1
ATOM 674 N N . THR A 1 88 ? 10.287 7.030 -7.814 1.00 95.38 88 THR A N 1
ATOM 675 C CA . THR A 1 88 ? 10.437 8.097 -6.815 1.00 95.38 88 THR A CA 1
ATOM 676 C C . THR A 1 88 ? 9.124 8.365 -6.083 1.00 95.38 88 THR A C 1
ATOM 678 O O . THR A 1 88 ? 9.108 8.527 -4.859 1.00 95.38 88 THR A O 1
ATOM 681 N N . LEU A 1 89 ? 8.006 8.437 -6.809 1.00 96.44 89 LEU A N 1
ATOM 682 C CA . LEU A 1 89 ? 6.707 8.722 -6.210 1.00 96.44 89 LEU A CA 1
ATOM 683 C C . LEU A 1 89 ? 6.209 7.546 -5.360 1.00 96.44 89 LEU A C 1
ATOM 685 O O . LEU A 1 89 ? 5.692 7.780 -4.266 1.00 96.44 89 LEU A O 1
ATOM 689 N N . GLN A 1 90 ? 6.429 6.302 -5.800 1.00 96.81 90 GLN A N 1
ATOM 690 C CA . GLN A 1 90 ? 6.132 5.115 -4.999 1.00 96.81 90 GLN A CA 1
ATOM 691 C C . GLN A 1 90 ? 6.970 5.097 -3.715 1.00 96.81 90 GLN A C 1
ATOM 693 O O . GLN A 1 90 ? 6.419 4.926 -2.628 1.00 96.81 90 GLN A O 1
ATOM 698 N N . ALA A 1 91 ? 8.279 5.342 -3.810 1.00 96.56 91 ALA A N 1
ATOM 699 C CA . ALA A 1 91 ? 9.166 5.389 -2.652 1.00 96.56 91 ALA A CA 1
ATOM 700 C C . ALA A 1 91 ? 8.710 6.443 -1.630 1.00 96.56 91 ALA A C 1
ATOM 702 O O . ALA A 1 91 ? 8.682 6.178 -0.427 1.00 96.56 91 ALA A O 1
ATOM 703 N N . ARG A 1 92 ? 8.266 7.620 -2.092 1.00 97.56 92 ARG A N 1
ATOM 704 C CA . ARG A 1 92 ? 7.686 8.649 -1.212 1.00 97.56 92 ARG A CA 1
ATOM 705 C C . ARG A 1 92 ? 6.386 8.193 -0.553 1.00 97.56 92 ARG A C 1
ATOM 707 O O . ARG A 1 92 ? 6.175 8.483 0.622 1.00 97.56 92 ARG A O 1
ATOM 714 N N . THR A 1 93 ? 5.527 7.477 -1.275 1.00 97.88 93 THR A N 1
ATOM 715 C CA . THR A 1 93 ? 4.311 6.889 -0.698 1.00 97.88 93 THR A CA 1
ATOM 716 C C . THR A 1 93 ? 4.633 5.869 0.387 1.00 97.88 93 THR A C 1
ATOM 718 O O . THR A 1 93 ? 4.050 5.942 1.466 1.00 97.88 93 THR A O 1
ATOM 721 N N . LEU A 1 94 ? 5.590 4.970 0.150 1.00 98.00 94 LEU A N 1
ATOM 722 C CA . LEU A 1 94 ? 6.035 3.997 1.151 1.00 98.00 94 LEU A CA 1
ATOM 723 C C . LEU A 1 94 ? 6.624 4.692 2.383 1.00 98.00 94 LEU A C 1
ATOM 725 O O . LEU A 1 94 ? 6.252 4.362 3.505 1.00 98.00 94 LEU A O 1
ATOM 729 N N . ALA A 1 95 ? 7.461 5.714 2.187 1.00 97.75 95 ALA A N 1
ATOM 730 C CA . ALA A 1 95 ? 8.017 6.504 3.283 1.00 97.75 95 ALA A CA 1
ATOM 731 C C . ALA A 1 95 ? 6.925 7.197 4.115 1.00 97.75 95 ALA A C 1
ATOM 733 O O . ALA A 1 95 ? 7.023 7.255 5.341 1.00 97.75 95 ALA A O 1
ATOM 734 N N . ARG A 1 96 ? 5.861 7.701 3.474 1.00 97.81 96 ARG A N 1
ATOM 735 C CA . ARG A 1 96 ? 4.707 8.277 4.179 1.00 97.81 96 ARG A CA 1
ATOM 736 C C . ARG A 1 96 ? 3.936 7.246 4.990 1.00 97.81 96 ARG A C 1
ATOM 738 O O . ARG A 1 96 ? 3.584 7.544 6.127 1.00 97.81 96 ARG A O 1
ATOM 745 N N . LEU A 1 97 ? 3.710 6.055 4.440 1.00 97.50 97 LEU A N 1
ATOM 746 C CA . LEU A 1 97 ? 3.065 4.963 5.169 1.00 97.50 97 LEU A CA 1
ATOM 747 C C . LEU A 1 97 ? 3.899 4.517 6.376 1.00 97.50 97 LEU A C 1
ATOM 749 O O . LEU A 1 97 ? 3.347 4.393 7.464 1.00 97.50 97 LEU A O 1
ATOM 753 N N . ALA A 1 98 ? 5.214 4.352 6.209 1.00 97.00 98 ALA A N 1
ATOM 754 C CA . ALA A 1 98 ? 6.121 4.007 7.304 1.00 97.00 98 ALA A CA 1
ATOM 755 C C . ALA A 1 98 ? 6.130 5.093 8.391 1.00 97.00 98 ALA A C 1
ATOM 757 O O . ALA A 1 98 ? 5.901 4.804 9.560 1.00 97.00 98 ALA A O 1
ATOM 758 N N . THR A 1 99 ? 6.257 6.365 7.992 1.00 96.25 99 THR A N 1
ATOM 759 C CA . THR A 1 99 ? 6.194 7.502 8.928 1.00 96.25 99 THR A CA 1
ATOM 760 C C . THR A 1 99 ? 4.877 7.512 9.702 1.00 96.25 99 THR A C 1
ATOM 762 O O . THR A 1 99 ? 4.868 7.799 10.896 1.00 96.25 99 THR A O 1
ATOM 765 N N . TYR A 1 100 ? 3.756 7.222 9.034 1.00 95.31 100 TYR A N 1
ATOM 766 C CA . TYR A 1 100 ? 2.451 7.146 9.683 1.00 95.31 100 TYR A CA 1
ATOM 767 C C . TYR A 1 100 ? 2.393 6.003 10.700 1.00 95.31 100 TYR A C 1
ATOM 769 O O . TYR A 1 100 ? 1.953 6.231 11.824 1.00 95.31 100 TYR A O 1
ATOM 777 N N . ALA A 1 101 ? 2.861 4.809 10.323 1.00 95.56 101 ALA A N 1
ATOM 778 C CA . ALA A 1 101 ? 2.912 3.652 11.211 1.00 95.56 101 ALA A CA 1
ATOM 779 C C . ALA A 1 101 ? 3.694 3.973 12.490 1.00 95.56 101 ALA A C 1
ATOM 781 O O . ALA A 1 101 ? 3.167 3.804 13.587 1.00 95.56 101 ALA A O 1
ATOM 782 N N . ASP A 1 102 ? 4.894 4.537 12.333 1.00 94.19 102 ASP A N 1
ATOM 783 C CA . ASP A 1 102 ? 5.781 4.889 13.442 1.00 94.19 102 ASP A CA 1
ATOM 784 C C . ASP A 1 102 ? 5.203 6.012 14.316 1.00 94.19 102 ASP A C 1
ATOM 786 O O . ASP A 1 102 ? 5.302 5.9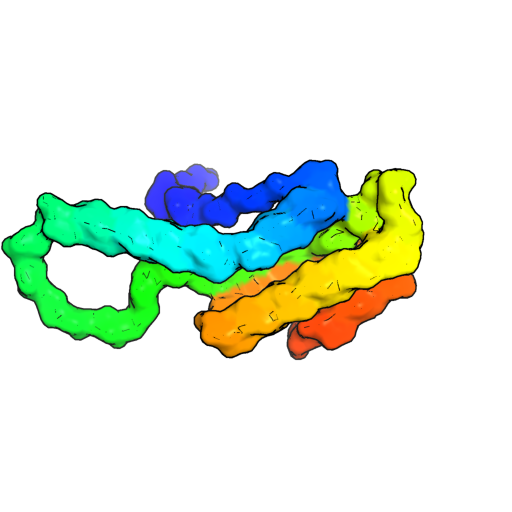75 15.540 1.00 94.19 102 ASP A O 1
ATOM 790 N N . SER A 1 103 ? 4.589 7.029 13.700 1.00 93.81 103 SER A N 1
ATOM 791 C CA . SER A 1 103 ? 4.094 8.210 14.425 1.00 93.81 103 SER A CA 1
ATOM 792 C C . SER A 1 103 ? 2.810 7.942 15.208 1.00 93.81 103 SER A C 1
ATOM 794 O O . SER A 1 103 ? 2.573 8.592 16.225 1.00 93.81 103 SER A O 1
ATOM 796 N N . TYR A 1 104 ? 1.958 7.042 14.712 1.00 91.25 104 TYR A N 1
ATOM 797 C CA . TYR A 1 104 ? 0.632 6.782 15.279 1.00 91.25 104 TYR A CA 1
ATOM 798 C C . TYR A 1 104 ? 0.506 5.409 15.948 1.00 91.25 104 TYR A C 1
ATOM 800 O O . TYR A 1 104 ? -0.554 5.129 16.503 1.00 91.25 104 TYR A O 1
ATOM 808 N N . ASP A 1 105 ? 1.551 4.577 15.907 1.00 92.81 105 ASP A N 1
ATOM 809 C CA . ASP A 1 105 ? 1.538 3.186 16.385 1.00 92.81 105 ASP A CA 1
ATOM 810 C C . ASP A 1 105 ? 0.376 2.374 15.776 1.00 92.81 105 ASP A C 1
ATOM 812 O O . ASP A 1 105 ? -0.349 1.635 16.444 1.00 92.81 105 ASP A O 1
ATOM 816 N N . VAL A 1 106 ? 0.152 2.567 14.469 1.00 94.69 106 VAL A N 1
ATOM 817 C CA . VAL A 1 106 ? -0.903 1.887 13.704 1.00 94.69 106 VAL A CA 1
ATOM 818 C C . VAL A 1 106 ? -0.256 0.949 12.688 1.00 94.69 106 VAL A C 1
ATOM 820 O O . VAL A 1 106 ? 0.489 1.420 11.825 1.00 94.69 106 VAL A O 1
ATOM 823 N N . PRO A 1 107 ? -0.560 -0.362 12.705 1.00 96.75 107 PRO A N 1
ATOM 824 C CA . PRO A 1 107 ? -0.002 -1.279 11.725 1.00 96.75 107 PRO A CA 1
ATOM 825 C C . PRO A 1 107 ? -0.470 -0.917 10.311 1.00 96.75 107 PRO A C 1
ATOM 827 O O . PRO A 1 107 ? -1.632 -0.564 10.084 1.00 96.75 107 PRO A O 1
ATOM 830 N N . VAL A 1 108 ? 0.440 -1.050 9.348 1.00 97.69 108 VAL A N 1
ATOM 831 C CA . VAL A 1 108 ? 0.169 -0.850 7.922 1.00 97.69 108 VAL A CA 1
ATOM 832 C C . VAL A 1 108 ? 0.409 -2.168 7.194 1.00 97.69 108 VAL A C 1
ATOM 834 O O . VAL A 1 108 ? 1.524 -2.682 7.169 1.00 97.69 108 VAL A O 1
ATOM 837 N N . LEU A 1 109 ? -0.639 -2.706 6.573 1.00 97.50 109 LEU A N 1
ATOM 838 C CA . LEU A 1 109 ? -0.553 -3.857 5.683 1.00 97.50 109 LEU A CA 1
ATOM 839 C C . LEU A 1 109 ? -0.492 -3.375 4.235 1.00 97.50 109 LEU A C 1
ATOM 841 O O . LEU A 1 109 ? -1.437 -2.767 3.731 1.00 97.50 109 LEU A O 1
ATOM 845 N N . VAL A 1 110 ? 0.597 -3.698 3.549 1.00 97.25 110 VAL A N 1
ATOM 846 C CA . VAL A 1 110 ? 0.749 -3.451 2.113 1.00 97.25 110 VAL A CA 1
ATOM 847 C C . VAL A 1 110 ? 0.728 -4.771 1.357 1.00 97.25 110 VAL A C 1
ATOM 849 O O . VAL A 1 110 ? 1.213 -5.788 1.851 1.00 97.25 110 VAL A O 1
ATOM 852 N N . THR A 1 111 ? 0.190 -4.763 0.141 1.00 95.88 111 THR A N 1
ATOM 853 C CA . THR A 1 111 ? 0.389 -5.871 -0.800 1.00 95.88 111 THR A CA 1
ATOM 854 C C . THR A 1 111 ? 0.998 -5.348 -2.090 1.00 95.88 111 THR A C 1
ATOM 856 O O . THR A 1 111 ? 0.791 -4.194 -2.466 1.00 95.88 111 THR A O 1
ATOM 859 N N . ARG A 1 112 ? 1.765 -6.205 -2.760 1.00 94.88 112 ARG A N 1
ATOM 860 C CA . ARG A 1 112 ? 2.345 -5.940 -4.079 1.00 94.88 112 ARG A CA 1
ATOM 861 C C . ARG A 1 112 ? 1.609 -6.748 -5.137 1.00 94.88 112 ARG A C 1
ATOM 863 O O . ARG A 1 112 ? 1.203 -7.877 -4.867 1.00 94.88 112 ARG A O 1
ATOM 870 N N . SER A 1 113 ? 1.428 -6.171 -6.319 1.00 93.19 113 SER A N 1
ATOM 871 C CA . SER A 1 113 ? 0.759 -6.836 -7.440 1.00 93.19 113 SER A CA 1
ATOM 872 C C . SER A 1 113 ? 1.651 -7.876 -8.125 1.00 93.19 113 SER A C 1
ATOM 874 O O . SER A 1 113 ? 1.161 -8.900 -8.587 1.00 93.19 113 SER A O 1
ATOM 876 N N . THR A 1 114 ? 2.960 -7.615 -8.162 1.00 92.25 114 THR A N 1
ATOM 877 C CA . THR A 1 114 ? 3.994 -8.444 -8.801 1.00 92.25 114 THR A CA 1
ATOM 878 C C . THR A 1 114 ? 5.271 -8.408 -7.952 1.00 92.25 114 THR A C 1
ATOM 880 O O . THR A 1 114 ? 5.430 -7.507 -7.130 1.00 92.25 114 THR A O 1
ATOM 883 N N . ILE A 1 115 ? 6.164 -9.391 -8.116 1.00 92.94 115 ILE A N 1
ATOM 884 C CA . ILE A 1 115 ? 7.487 -9.441 -7.472 1.00 92.94 115 ILE A CA 1
ATOM 885 C C . ILE A 1 115 ? 8.561 -9.230 -8.545 1.00 92.94 115 ILE A C 1
ATOM 887 O O . ILE A 1 115 ? 8.758 -10.100 -9.387 1.00 92.94 115 ILE A O 1
ATOM 891 N N . ASP A 1 116 ? 9.238 -8.084 -8.514 1.00 94.81 116 ASP A N 1
ATOM 892 C CA . ASP A 1 116 ? 10.290 -7.668 -9.457 1.00 94.81 116 ASP A CA 1
ATOM 893 C C . ASP A 1 116 ? 11.114 -6.494 -8.875 1.00 94.81 116 ASP A C 1
ATOM 895 O O . ASP A 1 116 ? 10.914 -6.099 -7.722 1.00 94.81 116 ASP A O 1
ATOM 899 N N . GLU A 1 117 ? 12.018 -5.910 -9.670 1.00 94.25 117 GLU A N 1
ATOM 900 C CA . GLU A 1 117 ? 12.875 -4.787 -9.254 1.00 94.25 117 GLU A CA 1
ATOM 901 C C . GLU A 1 117 ? 12.076 -3.565 -8.768 1.00 94.25 117 GLU A C 1
ATOM 903 O O . GLU A 1 117 ? 12.414 -2.971 -7.743 1.00 94.25 117 GLU A O 1
ATOM 908 N N . PHE A 1 118 ? 10.950 -3.253 -9.414 1.00 94.62 118 PHE A N 1
ATOM 909 C CA . PHE A 1 118 ? 10.103 -2.110 -9.060 1.00 94.62 118 PHE A CA 1
ATOM 910 C C . PHE A 1 118 ? 9.431 -2.255 -7.684 1.00 94.62 118 PHE A C 1
ATOM 912 O O . PHE A 1 118 ? 9.027 -1.268 -7.076 1.00 94.62 118 PHE A O 1
ATOM 919 N N . THR A 1 119 ? 9.293 -3.479 -7.167 1.00 95.31 119 THR A N 1
ATOM 920 C CA . THR A 1 119 ? 8.702 -3.753 -5.842 1.00 95.31 119 THR A CA 1
ATOM 921 C C . THR A 1 119 ? 9.731 -4.081 -4.767 1.00 95.31 119 THR A C 1
ATOM 923 O O . THR A 1 119 ? 9.351 -4.347 -3.623 1.00 95.31 119 THR A O 1
ATOM 926 N N . VAL A 1 120 ? 11.029 -3.995 -5.080 1.00 95.62 120 VAL A N 1
ATOM 927 C CA . VAL A 1 120 ? 12.099 -4.078 -4.076 1.00 95.62 120 VAL A CA 1
ATOM 928 C C . VAL A 1 120 ? 11.899 -3.045 -2.959 1.00 95.62 120 VAL A C 1
ATOM 930 O O . VAL A 1 120 ? 11.933 -3.458 -1.799 1.00 95.62 120 VAL A O 1
ATOM 933 N N . PRO A 1 121 ? 11.571 -1.761 -3.231 1.00 95.81 121 PRO A N 1
ATOM 934 C CA . PRO A 1 121 ? 11.316 -0.789 -2.166 1.00 95.81 121 PRO A CA 1
ATOM 935 C C . PRO A 1 121 ? 10.163 -1.176 -1.231 1.00 95.81 121 PRO A C 1
ATOM 937 O O . PRO A 1 121 ? 10.226 -0.891 -0.037 1.00 95.81 121 PRO A O 1
ATOM 940 N N . VAL A 1 122 ? 9.127 -1.856 -1.744 1.00 96.00 122 VAL A N 1
ATOM 941 C CA . VAL A 1 122 ? 8.003 -2.352 -0.927 1.00 96.00 122 VAL A CA 1
ATOM 942 C C . VAL A 1 122 ? 8.497 -3.385 0.081 1.00 96.00 122 VAL A C 1
ATOM 944 O O . VAL A 1 122 ? 8.118 -3.336 1.248 1.00 96.00 122 VAL A O 1
ATOM 947 N N . ALA A 1 123 ? 9.364 -4.302 -0.356 1.00 93.69 123 ALA A N 1
ATOM 948 C CA . ALA A 1 123 ? 9.980 -5.271 0.538 1.00 93.69 123 ALA A CA 1
ATOM 949 C C . ALA A 1 123 ? 10.921 -4.580 1.539 1.00 93.69 123 ALA A C 1
ATOM 951 O O . ALA A 1 123 ? 10.829 -4.834 2.731 1.00 93.69 123 ALA A O 1
ATOM 952 N N . THR A 1 124 ? 11.775 -3.660 1.090 1.00 94.88 124 THR A N 1
ATOM 953 C CA . THR A 1 124 ? 12.706 -2.943 1.975 1.00 94.88 124 THR A CA 1
ATOM 954 C C . THR A 1 124 ? 11.999 -2.130 3.062 1.00 94.88 124 THR A C 1
ATOM 956 O O . THR A 1 124 ? 12.515 -2.026 4.171 1.00 94.88 124 THR A O 1
ATOM 959 N N . ALA A 1 125 ? 10.832 -1.553 2.764 1.00 95.12 125 ALA A N 1
ATOM 960 C CA . ALA A 1 125 ? 10.067 -0.762 3.724 1.00 95.12 125 ALA A CA 1
ATOM 961 C C . ALA A 1 125 ? 9.315 -1.609 4.768 1.00 95.12 125 ALA A C 1
ATOM 963 O O . ALA A 1 125 ? 8.922 -1.076 5.803 1.00 95.12 125 ALA A O 1
ATOM 964 N N . ALA A 1 126 ? 9.077 -2.897 4.506 1.00 95.25 126 ALA A N 1
ATOM 965 C CA . ALA A 1 126 ? 8.289 -3.750 5.385 1.00 95.25 126 ALA A CA 1
ATOM 966 C C . ALA A 1 126 ? 9.133 -4.302 6.545 1.00 95.25 126 ALA A C 1
ATOM 968 O O . ALA A 1 126 ? 10.175 -4.916 6.346 1.00 95.25 126 ALA A O 1
ATOM 969 N N . ASN A 1 127 ? 8.646 -4.149 7.777 1.00 95.88 127 ASN A N 1
ATOM 970 C CA . ASN A 1 127 ? 9.283 -4.726 8.970 1.00 95.88 127 ASN A CA 1
ATOM 971 C C . ASN A 1 127 ? 8.974 -6.227 9.117 1.00 95.88 127 ASN A C 1
ATOM 973 O O . ASN A 1 127 ? 9.664 -6.949 9.836 1.00 95.88 127 ASN A O 1
ATOM 977 N N . HIS A 1 128 ? 7.902 -6.690 8.469 1.00 95.81 128 HIS A N 1
ATOM 978 C CA . HIS A 1 128 ? 7.474 -8.080 8.465 1.00 95.81 128 HIS A CA 1
ATOM 979 C C . HIS A 1 128 ? 6.992 -8.483 7.074 1.00 95.81 128 HIS A C 1
ATOM 981 O O . HIS A 1 128 ? 6.290 -7.726 6.403 1.00 95.81 128 HIS A O 1
ATOM 987 N N . HIS A 1 129 ? 7.347 -9.696 6.663 1.00 94.88 129 HIS A N 1
ATOM 988 C CA . HIS A 1 129 ? 7.009 -10.237 5.356 1.00 94.88 129 HIS A CA 1
ATOM 989 C C . HIS A 1 129 ? 6.097 -11.439 5.519 1.00 94.88 129 HIS A C 1
ATOM 991 O O . HIS A 1 129 ? 6.424 -12.383 6.233 1.00 94.88 129 HIS A O 1
ATOM 997 N N . LEU A 1 130 ? 4.970 -11.393 4.819 1.00 93.00 130 LEU A N 1
ATOM 998 C CA . LEU A 1 130 ? 4.046 -12.504 4.694 1.00 93.00 130 LEU A CA 1
ATOM 999 C C . LEU A 1 130 ? 4.025 -12.923 3.228 1.00 93.00 130 LEU A C 1
ATOM 1001 O O . LEU A 1 130 ? 3.766 -12.097 2.348 1.00 93.00 130 LEU A O 1
ATOM 1005 N N . GLU A 1 131 ? 4.312 -14.191 2.968 1.00 90.62 131 GLU A N 1
ATOM 1006 C CA . GLU A 1 131 ? 4.102 -14.776 1.650 1.00 90.62 131 GLU A CA 1
ATOM 1007 C C . GLU A 1 131 ? 2.681 -15.316 1.583 1.00 90.62 131 GLU A C 1
ATOM 1009 O O . GLU A 1 131 ? 2.173 -15.865 2.553 1.00 90.62 131 GLU A O 1
ATOM 1014 N N . CYS A 1 132 ? 2.005 -15.088 0.458 1.00 88.75 132 CYS A N 1
ATOM 1015 C CA . CYS A 1 132 ? 0.669 -15.610 0.246 1.00 88.75 132 CYS A CA 1
ATOM 1016 C C . CYS A 1 132 ? 0.644 -16.447 -1.029 1.00 88.75 132 CYS A C 1
ATOM 1018 O O . CYS A 1 132 ? 0.886 -15.932 -2.120 1.00 88.75 132 CYS A O 1
ATOM 1020 N N . GLU A 1 133 ? 0.336 -17.732 -0.886 1.00 90.19 133 GLU A N 1
ATOM 1021 C CA . GLU A 1 133 ? 0.203 -18.668 -1.992 1.00 90.19 133 GLU A CA 1
ATOM 1022 C C . GLU A 1 133 ? -1.272 -18.854 -2.358 1.00 90.19 133 GLU A C 1
ATOM 1024 O O . GLU A 1 133 ? -2.120 -19.190 -1.524 1.00 90.19 133 GLU A O 1
ATOM 1029 N N . GLN A 1 134 ? -1.594 -18.683 -3.639 1.00 89.44 134 GLN A N 1
ATOM 1030 C CA . GLN A 1 134 ? -2.908 -19.037 -4.155 1.00 89.44 134 GLN A CA 1
ATOM 1031 C C . GLN A 1 134 ? -2.989 -20.554 -4.363 1.00 89.44 134 GLN A C 1
ATOM 1033 O O . GLN A 1 134 ? -2.482 -21.089 -5.344 1.00 89.44 134 GLN A O 1
ATOM 1038 N N . THR A 1 135 ? -3.693 -21.251 -3.472 1.00 93.31 135 THR A N 1
ATOM 1039 C CA . THR A 1 135 ? -3.934 -22.697 -3.601 1.00 93.31 135 THR A CA 1
ATOM 1040 C C . THR A 1 135 ? -5.313 -22.984 -4.204 1.00 93.31 135 THR A C 1
ATOM 1042 O O . THR A 1 135 ? -6.182 -22.109 -4.284 1.00 93.31 135 THR A O 1
ATOM 1045 N N . ARG A 1 136 ? -5.581 -24.257 -4.533 1.00 94.81 136 ARG A N 1
ATOM 1046 C CA . ARG A 1 136 ? -6.930 -24.732 -4.910 1.00 94.81 136 ARG A CA 1
ATOM 1047 C C . ARG A 1 136 ? -8.008 -24.449 -3.849 1.00 94.81 136 ARG A C 1
ATOM 1049 O O . ARG A 1 136 ? -9.184 -24.399 -4.181 1.00 94.81 136 ARG A O 1
ATOM 1056 N N . MET A 1 137 ? -7.613 -24.283 -2.582 1.00 93.50 137 MET A N 1
ATOM 1057 C CA . MET A 1 137 ? -8.511 -24.013 -1.451 1.00 93.50 137 MET A CA 1
ATOM 1058 C C . MET A 1 137 ? -8.557 -22.524 -1.077 1.00 93.50 137 MET A C 1
ATOM 1060 O O . MET A 1 137 ? -9.017 -22.192 0.016 1.00 93.50 137 MET A O 1
ATOM 1064 N N . GLY A 1 138 ? -8.043 -21.647 -1.943 1.00 89.62 138 GLY A N 1
ATOM 1065 C CA . GLY A 1 138 ? -7.922 -20.213 -1.700 1.00 89.62 138 GLY A CA 1
ATOM 1066 C C . GLY A 1 138 ? -6.515 -19.774 -1.270 1.00 89.62 138 GLY A C 1
ATOM 1067 O O . GLY A 1 138 ? -5.605 -20.609 -1.188 1.00 89.62 138 GLY A O 1
ATOM 1068 N N . PRO A 1 139 ? -6.341 -18.469 -0.999 1.00 87.94 139 PRO A N 1
ATOM 1069 C CA . PRO A 1 139 ? -5.083 -17.906 -0.518 1.00 87.94 139 PRO A CA 1
ATOM 1070 C C . PRO A 1 139 ? -4.669 -18.519 0.828 1.00 87.94 139 PRO A C 1
ATOM 1072 O O . PRO A 1 139 ? -5.506 -18.697 1.720 1.00 87.94 139 PRO A O 1
ATOM 1075 N N . ARG A 1 140 ? -3.386 -18.848 0.975 1.00 91.50 140 ARG A N 1
ATOM 1076 C CA . ARG A 1 140 ? -2.757 -19.349 2.206 1.00 91.50 140 ARG A CA 1
ATOM 1077 C C . ARG A 1 140 ? -1.531 -18.510 2.533 1.00 91.50 140 ARG A C 1
ATOM 1079 O O . ARG A 1 140 ? -0.904 -18.014 1.607 1.00 91.50 140 ARG A O 1
ATOM 1086 N N . LEU A 1 141 ? -1.263 -18.329 3.824 1.00 84.62 141 LEU A N 1
ATOM 1087 C CA . LEU A 1 141 ? -0.009 -17.775 4.340 1.00 84.62 141 LEU A CA 1
ATOM 1088 C C . LEU A 1 141 ? 0.988 -18.906 4.588 1.00 84.62 141 LEU A C 1
ATOM 1090 O O . LEU A 1 141 ? 0.494 -20.015 4.912 1.00 84.62 141 LEU A O 1
#

Foldseek 3Di:
DDDDPVVVVLDDDDDDPALVSLLVCLLCVVVVLVVQLVVVVVVVVVPDPDDDDDPDDDSVSRDQEAEAEQLLPRLVPHPVDDVVRSLVSSLSSLVSQLCCCVVPVHYYHYDHPDDDPSCVSVVVSDPDDDDWDQDPVGIDD

Radius of gyration: 18.36 Å; chains: 1; bounding box: 39×41×53 Å

Sequence (141 aa):
ITPSQRLLDRIHVARGFTAYQHYGAVDNLPTTVNQSIQKSTAVTDTSGRQSTVQNENSSPHTPSLIVAPAVDAQYRSDDTLREQHAETLQARTLARLATYADSYDVPVLVTRSTIDEFTVPVATAANHHLECEQTRMGPRL

pLDDT: mean 86.53, std 14.77, range [38.38, 98.0]

Secondary structure (DSSP, 8-state):
-PPPHHHHTT------SSHHHHHHHHHTHHHHHHHHHHHHHHHHHTT---------S--TTS-S-EEETTTTHHHHS-TTS-HHHHHHHHHHHHHHHHHHHHHHT--EEE--SS-SGGGHHHHHH-SS----EEETTEEE-